Protein AF-A0A0F9IWW5-F1 (afdb_monomer)

Mean predicted aligned error: 14.63 Å

Radius of gyration: 26.75 Å; Cα contacts (8 Å, |Δi|>4): 61; chains: 1; bounding box: 27×23×122 Å

Foldseek 3Di:
DDDDDPDDDDDPPPCPPPPPPPPLVLLVVLLVVQQVVWDWDDDDFFTFTDRDVVSSVVSCVVVVPDPVCSVVSVVSNVVVRVVVCVVDGDGPDDPPPPPPPPDD

Solvent-accessible surface area (backbone atoms only — not comparable to full-atom values): 6721 Å² total; per-residue (Å²): 134,89,87,76,85,81,79,78,84,76,78,85,70,73,75,75,59,75,77,73,70,82,55,69,58,59,34,50,50,54,43,60,66,43,52,82,74,36,45,77,47,78,55,101,81,43,38,37,70,41,71,56,67,68,60,54,54,51,49,38,59,74,69,66,56,55,78,85,51,45,66,60,41,51,53,50,33,52,52,52,43,53,50,51,42,68,76,48,76,38,66,68,78,71,75,76,80,74,77,78,76,76,82,126

Secondary structure (DSSP, 8-state):
-----------------------HHHHHHHHHHHGGGPEEEEETTEEEEE--HHHHHHHHHHTT--TTTHHHHHHHHHHHHHHHHHHS-B---PPP--------

Organism: NCBI:txid412755

pLDDT: mean 72.23, std 14.44, range [44.0, 89.5]

Sequence (104 aa):
MRDEPKNKGRCPIEDDGPVLFSSNQIAVDIFQECRPSAKQVGAEDKTYFYLHPADIEALFRVHAIPLDEQPRLLSKVFLLQDEANRRSPQRPRKPAKSRSRRLR

Structure (mmCIF, N/CA/C/O backbone):
data_AF-A0A0F9IWW5-F1
#
_entry.id   AF-A0A0F9IWW5-F1
#
loop_
_atom_site.group_PDB
_atom_site.id
_atom_site.type_symbol
_atom_site.label_atom_id
_atom_site.label_alt_id
_atom_site.label_comp_id
_atom_site.label_asym_id
_atom_site.label_entity_id
_atom_site.label_seq_id
_atom_site.pdbx_PDB_ins_code
_atom_site.Cartn_x
_atom_site.Cartn_y
_atom_site.Cartn_z
_atom_site.occupancy
_atom_site.B_iso_or_equiv
_atom_site.auth_seq_id
_atom_site.auth_comp_id
_atom_site.auth_asym_id
_atom_site.auth_atom_id
_atom_site.pdbx_PDB_model_num
ATOM 1 N N . MET A 1 1 ? -10.184 2.657 71.968 1.00 44.00 1 MET A N 1
ATOM 2 C CA . MET A 1 1 ? -10.979 2.123 70.841 1.00 44.00 1 MET A CA 1
ATOM 3 C C . MET A 1 1 ? -10.021 1.939 69.672 1.00 44.00 1 MET A C 1
ATOM 5 O O . MET A 1 1 ? -9.103 2.740 69.563 1.00 44.00 1 MET A O 1
ATOM 9 N N . ARG A 1 2 ? -10.109 0.830 68.926 1.00 51.16 2 ARG A N 1
ATOM 10 C CA . ARG A 1 2 ? -9.180 0.518 67.825 1.00 51.16 2 ARG A CA 1
ATOM 11 C C . ARG A 1 2 ? -9.722 1.141 66.541 1.00 51.16 2 ARG A C 1
ATOM 13 O O . ARG A 1 2 ? -10.743 0.673 66.050 1.00 51.16 2 ARG A O 1
ATOM 20 N N . ASP A 1 3 ? -9.036 2.148 66.020 1.00 51.78 3 ASP A N 1
ATOM 21 C CA . ASP A 1 3 ? -9.290 2.669 64.679 1.00 51.78 3 ASP A CA 1
ATOM 22 C C . ASP A 1 3 ? -8.417 1.896 63.684 1.00 51.78 3 ASP A C 1
ATOM 24 O O . ASP A 1 3 ? -7.219 2.140 63.549 1.00 51.78 3 ASP A O 1
ATOM 28 N N . GLU A 1 4 ? -9.009 0.905 63.017 1.00 59.84 4 GLU A N 1
ATOM 29 C CA . GLU A 1 4 ? -8.421 0.299 61.822 1.00 59.84 4 GLU A CA 1
ATOM 30 C C . GLU A 1 4 ? -8.770 1.164 60.600 1.00 59.84 4 GLU A C 1
ATOM 32 O O . GLU A 1 4 ? -9.958 1.382 60.332 1.00 59.84 4 GLU A O 1
ATOM 37 N N . PRO A 1 5 ? -7.794 1.627 59.800 1.00 59.84 5 PRO A N 1
ATOM 38 C CA . PRO A 1 5 ? -8.104 2.230 58.514 1.00 59.84 5 PRO A CA 1
ATOM 39 C C . PRO A 1 5 ? -8.587 1.143 57.541 1.00 59.84 5 PRO A C 1
ATOM 41 O O . PRO A 1 5 ? -7.826 0.287 57.079 1.00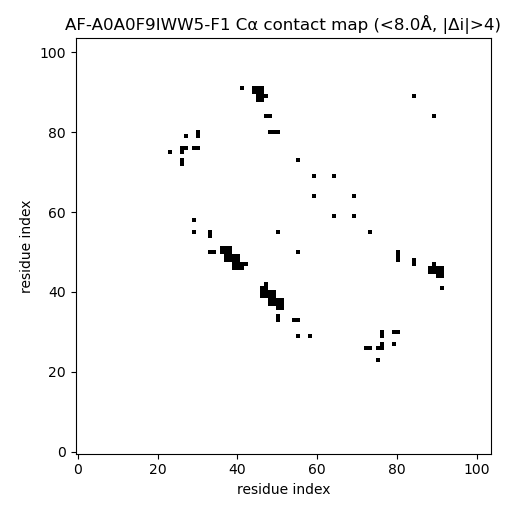 59.84 5 PRO A O 1
ATOM 44 N N . LYS A 1 6 ? -9.891 1.182 57.247 1.00 57.44 6 LYS A N 1
ATOM 45 C CA . LYS A 1 6 ? -10.562 0.373 56.223 1.00 57.44 6 LYS A CA 1
ATOM 46 C C . LYS A 1 6 ? -10.088 0.778 54.822 1.00 57.44 6 LYS A C 1
ATOM 48 O O . LYS A 1 6 ? -10.008 1.956 54.501 1.00 57.44 6 LYS A O 1
ATOM 53 N N . ASN A 1 7 ? -9.880 -0.238 53.988 1.00 55.38 7 ASN A N 1
ATOM 54 C CA . ASN A 1 7 ? -9.575 -0.185 52.555 1.00 55.38 7 ASN A CA 1
ATOM 55 C C . ASN A 1 7 ? -8.198 0.351 52.150 1.00 55.38 7 ASN A C 1
ATOM 57 O O . ASN A 1 7 ? -8.016 1.433 51.598 1.00 55.38 7 ASN A O 1
ATOM 61 N N . LYS A 1 8 ? -7.239 -0.565 52.309 1.00 51.44 8 LYS A N 1
ATOM 62 C CA . LYS A 1 8 ? -6.104 -0.752 51.409 1.00 51.44 8 LYS A CA 1
ATOM 63 C C . LYS A 1 8 ? -6.575 -0.774 49.951 1.00 51.44 8 LYS A C 1
ATOM 65 O O . LYS A 1 8 ? -7.391 -1.612 49.590 1.00 51.44 8 LYS A O 1
ATOM 70 N N . GLY A 1 9 ? -5.969 0.090 49.143 1.00 52.34 9 GLY A N 1
ATOM 71 C CA . GLY A 1 9 ? -5.614 -0.186 47.755 1.00 52.34 9 GLY A CA 1
ATOM 72 C C . GLY A 1 9 ? -6.749 -0.593 46.823 1.00 52.34 9 GLY A C 1
ATOM 73 O O . GLY A 1 9 ? -7.071 -1.768 46.704 1.00 52.34 9 GLY A O 1
ATOM 74 N N . ARG A 1 10 ? -7.227 0.375 46.049 1.00 52.25 10 ARG A N 1
ATOM 75 C CA . ARG A 1 10 ? -7.434 0.226 44.605 1.00 52.25 10 ARG A CA 1
ATOM 76 C C . ARG A 1 10 ? -7.624 1.627 44.047 1.00 52.25 10 ARG A C 1
ATOM 78 O O . ARG A 1 10 ? -8.687 2.220 44.188 1.00 52.25 10 ARG A O 1
ATOM 85 N N . CYS A 1 11 ? -6.566 2.162 43.445 1.00 54.84 11 CYS A N 1
ATOM 86 C CA . CYS A 1 11 ? -6.760 3.140 42.388 1.00 54.84 11 CYS A CA 1
ATOM 87 C C . CYS A 1 11 ? -7.693 2.477 41.361 1.00 54.84 11 CYS A C 1
ATOM 89 O O . CYS A 1 11 ? -7.438 1.314 41.024 1.00 54.84 11 CYS A O 1
ATOM 91 N N . PRO A 1 12 ? -8.757 3.137 40.880 1.00 52.22 12 PRO A N 1
ATOM 92 C CA . PRO A 1 12 ? -9.367 2.725 39.632 1.00 52.22 12 PRO A CA 1
ATOM 93 C C . PRO A 1 12 ? -8.319 3.019 38.559 1.00 52.22 12 PRO A C 1
ATOM 95 O O . PRO A 1 12 ? -8.224 4.124 38.041 1.00 52.22 12 PRO A O 1
ATOM 98 N N . ILE A 1 13 ? -7.433 2.055 38.320 1.00 57.47 13 ILE A N 1
ATOM 99 C CA . ILE A 1 13 ? -6.774 1.971 37.030 1.00 57.47 13 ILE A CA 1
ATOM 100 C C . ILE A 1 13 ? -7.925 1.541 36.137 1.00 57.47 13 ILE A C 1
ATOM 102 O O . ILE A 1 13 ? -8.356 0.389 36.175 1.00 57.47 13 ILE A O 1
ATOM 106 N N . GLU A 1 14 ? -8.529 2.513 35.460 1.00 51.91 14 GLU A N 1
ATOM 107 C CA . GLU A 1 14 ? -9.165 2.211 34.194 1.00 51.91 14 GLU A CA 1
ATOM 108 C C . GLU A 1 14 ? -8.047 1.557 33.392 1.00 51.91 14 GLU A C 1
ATOM 110 O O . GLU A 1 14 ? -7.061 2.205 33.037 1.00 51.91 14 GLU A O 1
ATOM 115 N N . ASP A 1 15 ? -8.109 0.230 33.280 1.00 46.31 15 ASP A N 1
ATOM 116 C CA . ASP A 1 15 ? -7.330 -0.501 32.301 1.00 46.31 15 ASP A CA 1
ATOM 117 C C . ASP A 1 15 ? -7.823 0.024 30.949 1.00 46.31 15 ASP A C 1
ATOM 119 O O . ASP A 1 15 ? -8.662 -0.591 30.287 1.00 46.31 15 ASP A O 1
ATOM 123 N N . ASP A 1 16 ? -7.297 1.178 30.536 1.00 53.78 16 ASP A N 1
ATOM 124 C CA . ASP A 1 16 ? -7.000 1.451 29.145 1.00 53.78 16 ASP A CA 1
ATOM 125 C C . ASP A 1 16 ? -6.057 0.320 28.745 1.00 53.78 16 ASP A C 1
ATOM 127 O O . ASP A 1 16 ? -4.827 0.4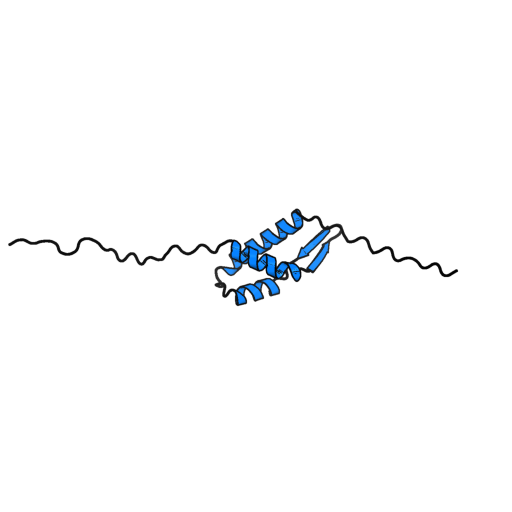28 28.809 1.00 53.78 16 ASP A O 1
ATOM 131 N N . GLY A 1 17 ? -6.663 -0.838 28.450 1.00 51.19 17 GLY A N 1
ATOM 132 C CA . GLY A 1 17 ? -5.979 -2.005 27.932 1.00 51.19 17 GLY A CA 1
ATOM 133 C C . GLY A 1 17 ? -5.057 -1.520 26.826 1.00 51.19 17 GLY A C 1
ATOM 134 O O . GLY A 1 17 ? -5.405 -0.544 26.153 1.00 51.19 17 GLY A O 1
ATOM 135 N N . PRO A 1 18 ? -3.867 -2.130 26.677 1.00 49.44 18 PRO A N 1
ATOM 136 C CA . PRO A 1 18 ? -2.826 -1.594 25.815 1.00 49.44 18 PRO A CA 1
ATOM 137 C C . PRO A 1 18 ? -3.476 -1.174 24.510 1.00 49.44 18 PRO A C 1
ATOM 139 O O . PRO A 1 18 ? -4.085 -2.030 23.867 1.00 49.44 18 PRO A O 1
ATOM 142 N N . VAL A 1 19 ? -3.424 0.127 24.182 1.00 53.84 19 VAL A N 1
ATOM 143 C CA . VAL A 1 19 ? -3.881 0.637 22.888 1.00 53.84 19 VAL A CA 1
ATOM 144 C C . VAL A 1 19 ? -3.229 -0.293 21.889 1.00 53.84 19 VAL A C 1
ATOM 146 O O . VAL A 1 19 ? -2.000 -0.298 21.780 1.00 53.84 19 VAL A O 1
ATOM 149 N N . LEU A 1 20 ? -4.025 -1.199 21.314 1.00 49.78 20 LEU A N 1
ATOM 150 C CA . LEU A 1 20 ? -3.519 -2.292 20.503 1.00 49.78 20 LEU A CA 1
ATOM 151 C C . LEU A 1 20 ? -2.924 -1.599 19.294 1.00 49.78 20 LEU A C 1
ATOM 153 O O . LEU A 1 20 ? -3.650 -1.219 18.381 1.00 49.78 20 LEU A O 1
ATOM 157 N N . PHE A 1 21 ? -1.621 -1.326 19.352 1.00 47.28 21 PHE A N 1
ATOM 158 C CA . PHE A 1 21 ? -0.915 -0.589 18.323 1.00 47.28 21 PHE A CA 1
ATOM 159 C C . PHE A 1 21 ? -1.299 -1.211 16.987 1.00 47.28 21 PHE A C 1
ATOM 161 O O . PHE A 1 21 ? -1.106 -2.417 16.810 1.00 47.28 21 PHE A O 1
ATOM 168 N N . SER A 1 22 ? -1.882 -0.409 16.087 1.00 55.88 22 SER A N 1
ATOM 169 C CA . SER A 1 22 ? -2.432 -0.900 14.828 1.00 55.88 22 SER A CA 1
ATOM 170 C C . SER A 1 22 ? -1.340 -1.638 14.068 1.00 55.88 22 SER A C 1
ATOM 172 O O . SER A 1 22 ? -0.367 -1.058 13.563 1.00 55.88 22 SER A O 1
ATOM 174 N N . SER A 1 23 ? -1.458 -2.966 14.108 1.00 62.47 23 SER A N 1
ATOM 175 C CA . SER A 1 23 ? -0.476 -3.879 13.555 1.00 62.47 23 SER A CA 1
ATOM 176 C C . SER A 1 23 ? -0.168 -3.445 12.123 1.00 62.47 23 SER A C 1
ATOM 178 O O . SER A 1 23 ? -1.063 -3.104 11.347 1.00 62.47 23 SER A O 1
ATOM 180 N N . ASN A 1 24 ? 1.114 -3.450 11.745 1.00 74.62 24 ASN A N 1
ATOM 181 C CA . ASN A 1 24 ? 1.497 -3.219 10.347 1.00 74.62 24 ASN A CA 1
ATOM 182 C C . ASN A 1 24 ? 0.805 -4.212 9.397 1.00 74.62 24 ASN A C 1
ATOM 184 O O . ASN A 1 24 ? 0.759 -3.957 8.199 1.00 74.62 24 ASN A O 1
ATOM 188 N N . GLN A 1 25 ? 0.245 -5.296 9.944 1.00 81.06 25 GLN A N 1
ATOM 189 C CA . GLN A 1 25 ? -0.560 -6.277 9.245 1.00 81.06 25 GLN A CA 1
ATOM 190 C C . GLN A 1 25 ? -1.708 -5.641 8.464 1.00 81.06 25 GLN A C 1
ATOM 192 O O . GLN A 1 25 ? -1.831 -5.930 7.287 1.00 81.06 25 GLN A O 1
ATOM 197 N N . ILE A 1 26 ? -2.447 -4.686 9.041 1.00 83.69 26 ILE A N 1
ATOM 198 C CA . ILE A 1 26 ? -3.566 -4.036 8.334 1.00 83.69 26 ILE A CA 1
ATOM 199 C C . ILE A 1 26 ? -3.071 -3.323 7.067 1.00 83.69 26 ILE A C 1
ATOM 201 O O . ILE A 1 26 ? -3.667 -3.442 6.002 1.00 83.69 26 ILE A O 1
ATOM 205 N N . ALA A 1 27 ? -1.939 -2.617 7.147 1.00 84.25 27 ALA A N 1
ATOM 206 C CA . ALA A 1 27 ? -1.348 -1.969 5.974 1.00 84.25 27 ALA A CA 1
ATOM 207 C C . ALA A 1 27 ? -0.851 -2.990 4.934 1.00 84.25 27 ALA A C 1
ATOM 209 O O . ALA A 1 27 ? -0.929 -2.733 3.734 1.00 84.25 27 ALA A O 1
ATOM 210 N N . VAL A 1 28 ? -0.342 -4.140 5.386 1.00 84.88 28 VAL A N 1
ATOM 211 C CA . VAL A 1 28 ? 0.082 -5.241 4.512 1.00 84.88 28 VAL A CA 1
ATOM 212 C C . VAL A 1 28 ? -1.118 -5.884 3.819 1.00 84.88 28 VAL A C 1
ATOM 214 O O . VAL A 1 28 ? -1.036 -6.138 2.620 1.00 84.88 28 VAL A O 1
ATOM 217 N N . ASP A 1 29 ? -2.217 -6.104 4.532 1.00 86.31 29 ASP A N 1
ATOM 218 C CA . ASP A 1 29 ? -3.437 -6.715 4.003 1.00 86.31 29 ASP A CA 1
ATOM 219 C C . ASP A 1 29 ? -4.061 -5.802 2.938 1.00 86.31 29 ASP A C 1
ATOM 221 O O . ASP A 1 29 ? -4.242 -6.220 1.796 1.00 86.31 29 ASP A O 1
ATOM 225 N N . ILE A 1 30 ? -4.217 -4.509 3.248 1.00 87.25 30 ILE A N 1
ATOM 226 C CA . ILE A 1 30 ? -4.674 -3.482 2.294 1.00 87.25 30 ILE A CA 1
ATOM 227 C C . ILE A 1 30 ? -3.775 -3.444 1.055 1.00 87.25 30 ILE A C 1
ATOM 229 O O . ILE A 1 30 ? -4.251 -3.379 -0.079 1.00 87.25 30 ILE A O 1
ATOM 233 N N . PHE A 1 31 ? -2.455 -3.505 1.247 1.00 85.94 31 PHE A N 1
ATOM 234 C CA . PHE A 1 31 ? -1.514 -3.542 0.134 1.00 85.94 31 PHE A CA 1
ATOM 235 C C . PHE A 1 31 ? -1.702 -4.795 -0.736 1.00 85.94 31 PHE A C 1
ATOM 237 O O . PHE A 1 31 ? -1.679 -4.693 -1.963 1.00 85.94 31 PHE A O 1
ATOM 244 N N . GLN A 1 32 ? -1.887 -5.972 -0.132 1.00 85.31 32 GLN A N 1
ATOM 245 C CA . GLN A 1 32 ? -2.101 -7.226 -0.859 1.00 85.31 32 GLN A CA 1
ATOM 246 C C . GLN A 1 32 ? -3.423 -7.229 -1.635 1.00 85.31 32 GLN A C 1
ATOM 248 O O . GLN A 1 32 ? -3.443 -7.713 -2.768 1.00 85.31 32 GLN A O 1
ATOM 253 N N . GLU A 1 33 ? -4.482 -6.648 -1.072 1.00 85.69 33 GLU A N 1
ATOM 254 C CA . GLU A 1 33 ? -5.798 -6.533 -1.707 1.00 85.69 33 GLU A CA 1
ATOM 255 C C . GLU A 1 33 ? -5.823 -5.522 -2.861 1.00 85.69 33 GLU A C 1
ATOM 257 O O . GLU A 1 33 ? -6.415 -5.802 -3.904 1.00 85.69 33 GLU A O 1
ATOM 262 N N . CYS A 1 34 ? -5.119 -4.389 -2.743 1.00 84.50 34 CYS A N 1
ATOM 263 C CA . CYS A 1 34 ? -4.990 -3.420 -3.841 1.00 84.50 34 CYS A CA 1
ATOM 264 C C . CYS A 1 34 ? -3.992 -3.865 -4.923 1.00 84.50 34 CYS A C 1
ATOM 266 O O . CYS A 1 34 ? -4.040 -3.404 -6.064 1.00 84.50 34 CYS A O 1
ATOM 268 N N . ARG A 1 35 ? -3.047 -4.756 -4.602 1.00 80.38 35 ARG A N 1
ATOM 269 C CA . ARG A 1 35 ? -2.021 -5.224 -5.547 1.00 80.38 35 ARG A CA 1
ATOM 270 C C . ARG A 1 35 ? -2.573 -5.723 -6.896 1.00 80.38 35 ARG A C 1
ATOM 272 O O . ARG A 1 35 ? -1.970 -5.372 -7.911 1.00 80.38 35 ARG A O 1
ATOM 279 N N . PRO A 1 36 ? -3.652 -6.528 -6.974 1.00 76.62 36 PRO A N 1
ATOM 280 C CA . PRO A 1 36 ? -4.226 -6.953 -8.253 1.00 76.62 36 PRO A CA 1
ATOM 281 C C . PRO A 1 36 ? -4.865 -5.823 -9.076 1.00 76.62 36 PRO A C 1
ATOM 283 O O . PRO A 1 36 ? -4.894 -5.944 -10.300 1.00 76.62 36 PRO A O 1
ATOM 286 N N . SER A 1 37 ? -5.350 -4.736 -8.457 1.00 74.69 37 SER A N 1
ATOM 287 C CA . SER A 1 37 ? -5.899 -3.570 -9.176 1.00 74.69 37 SER A CA 1
ATOM 288 C C . SER A 1 37 ? -4.828 -2.553 -9.589 1.00 74.69 37 SER A C 1
ATOM 290 O O . SER A 1 37 ? -5.121 -1.604 -10.323 1.00 74.69 37 SER A O 1
ATOM 292 N N . ALA A 1 38 ? -3.577 -2.757 -9.159 1.00 78.38 38 ALA A N 1
ATOM 293 C CA . ALA A 1 38 ? -2.471 -1.848 -9.419 1.00 78.38 38 ALA A CA 1
ATOM 294 C C . ALA A 1 38 ? -2.268 -1.613 -10.922 1.00 78.38 38 ALA A C 1
ATOM 296 O O . ALA A 1 38 ? -2.082 -2.542 -11.715 1.00 78.38 38 ALA A O 1
ATOM 297 N N . LYS A 1 39 ? -2.236 -0.339 -11.317 1.00 75.88 39 LYS A N 1
ATOM 298 C CA . LYS A 1 39 ? -1.956 0.049 -12.700 1.00 75.88 39 LYS A CA 1
ATOM 299 C C . LYS A 1 39 ? -0.453 0.077 -12.919 1.00 75.88 39 LYS A C 1
ATOM 301 O O . LYS A 1 39 ? 0.301 0.589 -12.094 1.00 75.88 39 LYS A O 1
ATOM 306 N N . GLN A 1 40 ? -0.021 -0.452 -14.057 1.00 76.50 40 GLN A N 1
ATOM 307 C CA . GLN A 1 40 ? 1.360 -0.311 -14.491 1.00 76.50 40 GLN A CA 1
ATOM 308 C C . GLN A 1 40 ? 1.515 1.036 -15.197 1.00 76.50 40 GLN A C 1
ATOM 310 O O . GLN A 1 40 ? 0.894 1.270 -16.234 1.00 76.50 40 GLN A O 1
ATOM 315 N N . VAL A 1 41 ? 2.335 1.918 -14.633 1.00 73.62 41 VAL A N 1
ATOM 316 C CA . VAL A 1 41 ? 2.642 3.226 -15.218 1.00 73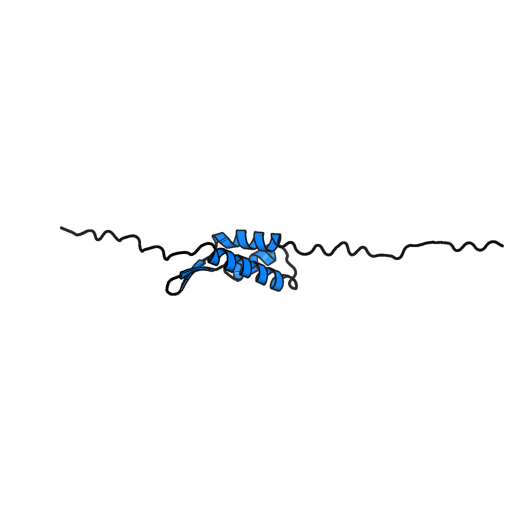.62 41 VAL A CA 1
ATOM 317 C C . VAL A 1 41 ? 4.068 3.180 -15.751 1.00 73.62 41 VAL A C 1
ATOM 319 O O . VAL A 1 41 ? 4.997 2.795 -15.039 1.00 73.62 41 VAL A O 1
ATOM 322 N N . GLY A 1 42 ? 4.234 3.506 -17.032 1.00 68.88 42 GLY A N 1
ATOM 323 C CA . GLY A 1 42 ? 5.545 3.620 -17.664 1.00 68.88 42 GLY A CA 1
ATOM 324 C C . GLY A 1 42 ? 6.073 5.044 -17.549 1.00 68.88 42 GLY A C 1
ATOM 325 O O . GLY A 1 42 ? 5.384 5.976 -17.954 1.00 68.88 42 GLY A O 1
ATOM 326 N N . ALA A 1 43 ? 7.290 5.199 -17.033 1.00 64.00 43 ALA A N 1
ATOM 327 C CA . ALA A 1 43 ? 8.047 6.442 -17.089 1.00 64.00 43 ALA A CA 1
ATOM 328 C C . ALA A 1 43 ? 9.402 6.156 -17.743 1.00 64.00 43 ALA A C 1
ATOM 330 O O . ALA A 1 43 ? 10.219 5.434 -17.168 1.00 64.00 43 ALA A O 1
ATOM 331 N N . GLU A 1 44 ? 9.595 6.714 -18.940 1.00 65.81 44 GLU A N 1
ATOM 332 C CA . GLU A 1 44 ? 10.822 6.681 -19.753 1.00 65.81 44 GLU A CA 1
ATOM 333 C C . GLU A 1 44 ? 11.369 5.260 -19.996 1.00 65.81 44 GLU A C 1
ATOM 335 O O . GLU A 1 44 ? 11.057 4.663 -21.023 1.00 65.81 44 GLU A O 1
ATOM 340 N N . ASP A 1 45 ? 12.090 4.680 -19.032 1.00 65.19 45 ASP A N 1
ATOM 341 C CA . ASP A 1 45 ? 12.733 3.358 -19.116 1.00 65.19 45 ASP A CA 1
ATOM 342 C C . ASP A 1 45 ? 12.286 2.356 -18.036 1.00 65.19 45 ASP A C 1
ATOM 344 O O . ASP A 1 45 ? 12.732 1.201 -18.011 1.00 65.19 45 ASP A O 1
ATOM 348 N N . LYS A 1 46 ? 11.415 2.774 -17.111 1.00 63.34 46 LYS A N 1
ATOM 349 C CA . LYS A 1 46 ? 10.980 1.962 -15.970 1.00 63.34 46 LYS A CA 1
ATOM 350 C C . LYS A 1 46 ? 9.467 1.887 -15.915 1.00 63.34 46 LYS A C 1
ATOM 352 O O . LYS A 1 46 ? 8.754 2.868 -16.111 1.00 63.34 46 LYS A O 1
ATOM 357 N N . THR A 1 47 ? 8.980 0.690 -15.624 1.00 70.00 47 THR A N 1
ATOM 358 C CA . THR A 1 47 ? 7.572 0.483 -15.298 1.00 70.00 47 THR A CA 1
ATOM 359 C C . THR A 1 47 ? 7.433 0.300 -13.795 1.00 70.00 47 THR A C 1
ATOM 361 O O . THR A 1 47 ? 8.249 -0.384 -13.178 1.00 70.00 47 THR A O 1
ATOM 364 N N . TYR A 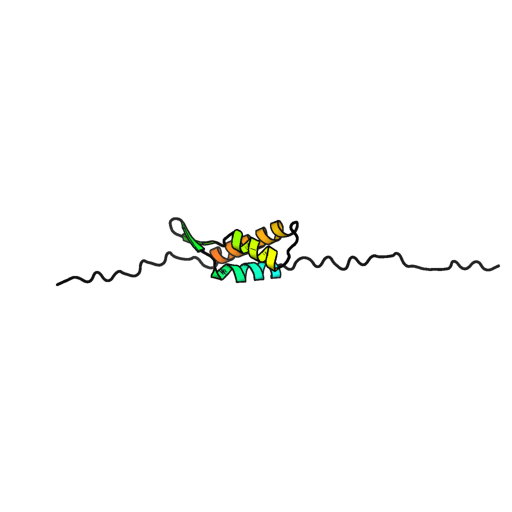1 48 ? 6.430 0.950 -13.214 1.00 78.06 48 TYR A N 1
ATOM 365 C CA . TYR A 1 48 ? 6.139 0.888 -11.787 1.00 78.06 48 TYR A CA 1
ATOM 366 C C . TYR A 1 48 ? 4.699 0.436 -11.579 1.00 78.06 48 TYR A C 1
ATOM 368 O O . TYR A 1 48 ? 3.811 0.777 -12.366 1.00 78.06 48 TYR A O 1
ATOM 376 N N . PHE A 1 49 ? 4.466 -0.303 -10.500 1.00 80.31 49 PHE A N 1
ATOM 377 C CA . PHE A 1 49 ? 3.127 -0.536 -9.990 1.00 80.31 49 PHE A CA 1
ATOM 378 C C . PHE A 1 49 ? 2.672 0.675 -9.186 1.00 80.31 49 PHE A C 1
ATOM 380 O O . PHE A 1 49 ? 3.379 1.134 -8.284 1.00 80.31 49 PHE A O 1
ATOM 387 N N . TYR A 1 50 ? 1.480 1.161 -9.507 1.00 83.00 50 TYR A N 1
ATOM 388 C CA . TYR A 1 50 ? 0.828 2.254 -8.811 1.00 83.00 50 TYR A CA 1
ATOM 389 C C . TYR A 1 50 ? -0.524 1.788 -8.273 1.00 83.00 50 TYR A C 1
ATOM 391 O O . TYR A 1 50 ? -1.372 1.323 -9.042 1.00 83.00 50 TYR A O 1
ATOM 399 N N . LEU A 1 51 ? -0.718 1.910 -6.959 1.00 85.69 51 LEU A N 1
ATOM 400 C CA . LEU A 1 51 ? -2.008 1.689 -6.314 1.00 85.69 51 LEU A CA 1
ATOM 401 C C . LEU A 1 51 ? -2.837 2.966 -6.402 1.00 85.69 51 LEU A C 1
ATOM 403 O O . LEU A 1 51 ? -2.336 4.062 -6.148 1.00 85.69 51 LEU A O 1
ATOM 407 N N . HIS A 1 52 ? -4.109 2.833 -6.770 1.00 84.88 52 HIS A N 1
ATOM 408 C CA . HIS A 1 52 ? -4.984 3.988 -6.878 1.00 84.88 52 HIS A CA 1
ATOM 409 C C . HIS A 1 52 ? -5.418 4.456 -5.476 1.00 84.88 52 HIS A C 1
ATOM 411 O O . HIS A 1 52 ? -5.888 3.629 -4.694 1.00 84.88 52 HIS A O 1
ATOM 417 N N . PRO A 1 53 ? -5.340 5.761 -5.149 1.00 84.62 53 PRO A N 1
ATOM 418 C CA . PRO A 1 53 ? -5.743 6.266 -3.834 1.00 84.62 53 PRO A CA 1
ATOM 419 C C . PRO A 1 53 ? -7.190 5.912 -3.478 1.00 84.62 53 PRO A C 1
ATOM 421 O O . PRO A 1 53 ? -7.466 5.514 -2.354 1.00 84.62 53 PRO A O 1
ATOM 424 N N . ALA A 1 54 ? -8.094 5.965 -4.462 1.00 86.12 54 ALA A N 1
ATOM 425 C CA . ALA A 1 54 ? -9.501 5.616 -4.255 1.00 86.12 54 ALA A CA 1
ATOM 426 C C . ALA A 1 54 ? -9.713 4.150 -3.827 1.00 86.12 54 ALA A C 1
ATOM 428 O O . ALA A 1 54 ? -10.625 3.882 -3.050 1.00 86.12 54 ALA A O 1
ATOM 429 N N . ASP A 1 55 ? -8.874 3.218 -4.296 1.00 85.94 55 ASP A N 1
ATOM 430 C CA . ASP A 1 55 ? -8.966 1.805 -3.899 1.00 85.94 55 ASP A CA 1
ATOM 431 C C . ASP A 1 55 ? -8.541 1.649 -2.431 1.00 85.94 55 ASP A C 1
ATOM 433 O O . ASP A 1 55 ? -9.202 0.970 -1.649 1.00 85.94 55 ASP A O 1
ATOM 437 N N . ILE A 1 56 ? -7.478 2.357 -2.032 1.00 86.94 56 ILE A N 1
ATOM 438 C CA . ILE A 1 56 ? -6.981 2.368 -0.651 1.00 86.94 56 ILE A CA 1
ATOM 439 C C . ILE A 1 56 ? -8.027 2.980 0.292 1.00 86.94 56 ILE A C 1
ATOM 441 O O . ILE A 1 56 ? -8.326 2.415 1.342 1.00 86.94 56 ILE A O 1
ATOM 445 N N . GLU A 1 57 ? -8.629 4.107 -0.094 1.00 87.00 57 GLU A N 1
ATOM 446 C CA . GLU A 1 57 ? -9.693 4.753 0.680 1.00 87.00 57 GLU A CA 1
ATOM 447 C C . GLU A 1 57 ? -10.944 3.876 0.804 1.00 87.00 57 GLU A C 1
ATOM 449 O O . GLU A 1 57 ? -11.581 3.853 1.860 1.00 87.00 57 GLU A O 1
ATOM 454 N N . ALA A 1 58 ? -11.304 3.136 -0.249 1.00 86.44 58 ALA A N 1
ATOM 455 C CA . ALA A 1 58 ? -12.404 2.182 -0.187 1.00 86.44 58 ALA A CA 1
ATOM 456 C C . ALA A 1 58 ? -12.119 1.081 0.847 1.00 86.44 58 ALA A C 1
ATOM 458 O O . ALA A 1 58 ? -12.986 0.786 1.672 1.00 86.44 58 ALA A O 1
ATOM 459 N N . LEU A 1 59 ? -10.896 0.542 0.875 1.00 86.44 59 LEU A N 1
ATOM 460 C CA . LEU A 1 59 ? -10.494 -0.461 1.865 1.00 86.44 59 LEU A CA 1
ATOM 461 C C . LEU A 1 59 ? -10.437 0.099 3.290 1.00 86.44 59 LEU A C 1
ATOM 463 O O . LEU A 1 59 ? -10.850 -0.586 4.224 1.00 86.44 59 LEU A O 1
ATOM 467 N N . PHE A 1 60 ? -10.036 1.358 3.487 1.00 88.56 60 PHE A N 1
ATOM 468 C CA . PHE A 1 60 ? -10.125 1.998 4.807 1.00 88.56 60 PHE A CA 1
ATOM 469 C C . PHE A 1 60 ? -11.556 2.023 5.352 1.00 88.56 60 PHE A C 1
ATOM 471 O O . PHE A 1 60 ? -11.757 1.816 6.549 1.00 88.56 60 PHE A O 1
ATOM 478 N N . ARG A 1 61 ? -12.557 2.223 4.485 1.00 85.81 61 ARG A N 1
ATOM 479 C CA . ARG A 1 61 ? -13.972 2.165 4.883 1.00 85.81 61 ARG A CA 1
ATOM 480 C C . ARG A 1 61 ? -14.414 0.742 5.220 1.00 85.81 61 ARG A C 1
ATOM 482 O O . ARG A 1 61 ? -15.133 0.565 6.196 1.00 85.81 61 ARG A O 1
ATOM 489 N N . VAL A 1 62 ? -13.973 -0.256 4.451 1.00 86.38 62 VAL A N 1
ATOM 490 C CA . VAL A 1 62 ? -14.290 -1.679 4.694 1.00 86.38 62 VAL A CA 1
ATOM 491 C C . VAL A 1 62 ? -13.718 -2.154 6.029 1.00 86.38 62 VAL A C 1
ATOM 493 O O . VAL A 1 62 ? -14.424 -2.787 6.809 1.00 86.38 62 VAL A O 1
ATOM 496 N N . HIS A 1 63 ? -12.471 -1.793 6.330 1.00 81.31 63 HIS A N 1
ATOM 497 C CA . HIS A 1 63 ? -11.816 -2.122 7.597 1.00 81.31 63 HIS A CA 1
ATOM 498 C C . HIS A 1 63 ? -12.222 -1.202 8.761 1.00 81.31 63 HIS A C 1
ATOM 500 O O . HIS A 1 63 ? -11.654 -1.321 9.844 1.00 81.31 63 HIS A O 1
ATOM 506 N N . ALA A 1 64 ? -13.186 -0.294 8.552 1.00 87.25 64 ALA A N 1
ATOM 507 C CA . ALA A 1 64 ? -13.680 0.655 9.550 1.00 87.25 64 ALA A CA 1
ATOM 508 C C . ALA A 1 64 ? -12.555 1.432 10.268 1.00 87.25 64 ALA A C 1
ATOM 510 O O . ALA A 1 64 ? -12.586 1.621 11.484 1.00 87.25 64 ALA A O 1
ATOM 511 N N . ILE A 1 65 ? -11.546 1.874 9.511 1.00 83.69 65 ILE A N 1
ATOM 512 C CA . ILE A 1 65 ? -10.352 2.520 10.066 1.00 83.69 65 ILE A CA 1
ATOM 513 C C . ILE A 1 65 ? -10.667 3.961 10.500 1.00 83.69 65 ILE A C 1
ATOM 515 O O . ILE A 1 65 ? -11.155 4.744 9.672 1.00 83.69 65 ILE A O 1
ATOM 519 N N . PRO A 1 66 ? -10.334 4.350 11.747 1.00 86.81 66 PRO A N 1
ATOM 520 C CA . PRO A 1 66 ? -10.498 5.716 12.239 1.00 86.81 66 PRO A CA 1
ATOM 521 C C . PRO A 1 66 ? -9.784 6.756 11.363 1.00 86.81 66 PRO A C 1
ATOM 523 O O . PRO A 1 66 ? -8.675 6.523 10.878 1.00 86.81 66 PRO A O 1
ATOM 526 N N . LEU A 1 67 ? -10.413 7.917 11.148 1.00 86.56 67 LEU A N 1
ATOM 527 C CA . LEU A 1 67 ? -9.899 8.973 10.257 1.00 86.56 67 LEU A CA 1
ATOM 528 C C . LEU A 1 67 ? -8.528 9.517 10.688 1.00 86.56 67 LEU A C 1
ATOM 530 O O . LEU A 1 67 ? -7.728 9.910 9.845 1.00 86.56 67 LEU A O 1
ATOM 534 N N . ASP A 1 68 ? -8.252 9.525 11.986 1.00 87.31 68 ASP A N 1
ATOM 535 C CA . ASP A 1 68 ? -6.982 9.922 12.591 1.00 87.31 68 ASP A CA 1
ATOM 536 C C . ASP A 1 68 ? -5.842 8.933 12.293 1.00 87.31 68 ASP A C 1
ATOM 538 O O . ASP A 1 68 ? -4.682 9.337 12.178 1.00 87.31 68 ASP A O 1
ATOM 542 N N . GLU A 1 69 ? -6.156 7.652 12.078 1.00 82.69 69 GLU A N 1
ATOM 543 C CA . GLU A 1 69 ? -5.168 6.616 11.755 1.00 82.69 69 GLU A CA 1
ATOM 544 C C . GLU A 1 69 ? -4.904 6.459 10.249 1.00 82.69 69 GLU A C 1
ATOM 546 O O . GLU A 1 69 ? -3.830 5.987 9.846 1.00 82.69 69 GLU A O 1
ATOM 551 N N . GLN A 1 70 ? -5.841 6.887 9.399 1.00 86.69 70 GLN A N 1
ATOM 552 C CA . GLN A 1 70 ? -5.737 6.759 7.940 1.00 86.69 70 GLN A CA 1
ATOM 553 C C . GLN A 1 70 ? -4.455 7.377 7.349 1.00 86.69 70 GLN A C 1
ATOM 555 O O . GLN A 1 70 ? -3.798 6.688 6.565 1.00 86.69 70 GLN A O 1
ATOM 560 N N . PRO A 1 71 ? -4.001 8.592 7.729 1.00 88.44 71 PRO A N 1
ATOM 561 C CA . PRO A 1 71 ? -2.762 9.168 7.193 1.00 88.44 71 PRO A CA 1
ATOM 562 C C . PRO A 1 71 ? -1.527 8.309 7.498 1.00 88.44 71 PRO A C 1
ATOM 564 O O . PRO A 1 71 ? -0.624 8.155 6.665 1.00 88.44 71 PRO A O 1
ATOM 567 N N . ARG A 1 72 ? -1.495 7.705 8.692 1.00 87.19 72 ARG A N 1
ATOM 568 C CA . ARG A 1 72 ? -0.393 6.849 9.137 1.00 87.19 72 ARG A CA 1
ATOM 569 C C . ARG A 1 72 ? -0.365 5.540 8.356 1.00 87.19 72 ARG A C 1
ATOM 571 O O . ARG A 1 72 ? 0.710 5.103 7.945 1.00 87.19 72 ARG A O 1
ATOM 578 N N . LEU A 1 73 ? -1.520 4.912 8.149 1.00 87.00 73 LEU A N 1
ATOM 579 C CA . LEU A 1 73 ? -1.622 3.674 7.375 1.00 87.00 73 LEU A CA 1
ATOM 580 C C . LEU A 1 73 ? -1.366 3.906 5.888 1.00 87.00 73 LEU A C 1
ATOM 582 O O . LEU A 1 73 ? -0.631 3.132 5.281 1.00 87.00 73 LEU A O 1
ATOM 586 N N . LEU A 1 74 ? -1.868 5.007 5.330 1.00 89.06 74 LEU A N 1
ATOM 587 C CA . LEU A 1 74 ? -1.616 5.401 3.946 1.00 89.06 74 LEU A CA 1
ATOM 588 C C . LEU A 1 74 ? -0.112 5.527 3.669 1.00 89.06 74 LEU A C 1
ATOM 590 O O . LEU A 1 74 ? 0.398 4.978 2.694 1.00 89.06 74 LEU A O 1
ATOM 594 N N . SER A 1 75 ? 0.617 6.161 4.591 1.00 88.38 75 SER A N 1
ATOM 595 C CA . SER A 1 75 ? 2.077 6.282 4.514 1.00 88.38 75 SER A CA 1
ATOM 596 C C . SER A 1 75 ? 2.773 4.913 4.492 1.00 88.38 75 SER A C 1
ATOM 598 O O . SER A 1 75 ?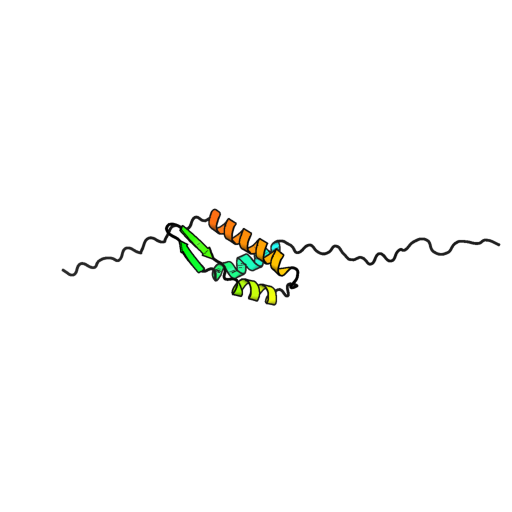 3.697 4.698 3.710 1.00 88.38 75 SER A O 1
ATOM 600 N N . LYS A 1 76 ? 2.311 3.954 5.307 1.00 88.62 76 LYS A N 1
ATOM 601 C CA . LYS A 1 76 ? 2.849 2.581 5.322 1.00 88.62 76 LYS A CA 1
ATOM 602 C C . LYS A 1 76 ? 2.552 1.828 4.021 1.00 88.62 76 LYS A C 1
ATOM 604 O O . LYS A 1 76 ? 3.433 1.141 3.512 1.00 88.62 76 LYS A O 1
ATOM 609 N N . VAL A 1 77 ? 1.346 1.968 3.468 1.00 89.00 77 VAL A N 1
ATOM 610 C CA . VAL A 1 77 ? 0.958 1.331 2.196 1.00 89.00 77 VAL A CA 1
ATOM 611 C C . VAL A 1 77 ? 1.829 1.844 1.044 1.00 89.00 77 VAL A C 1
ATOM 613 O O . VAL A 1 77 ? 2.320 1.044 0.247 1.00 89.00 77 VAL A O 1
ATOM 616 N N . PHE A 1 78 ? 2.103 3.151 0.983 1.00 89.50 78 PHE A N 1
ATOM 617 C CA . PHE A 1 78 ? 2.995 3.707 -0.041 1.00 89.50 78 PHE A CA 1
ATOM 618 C C . PHE A 1 78 ? 4.448 3.255 0.114 1.00 89.50 78 PHE A C 1
ATOM 620 O O . PHE A 1 78 ? 5.098 2.954 -0.886 1.00 89.50 78 PHE A O 1
ATOM 627 N N . LEU A 1 79 ? 4.942 3.104 1.345 1.00 88.88 79 LEU A N 1
ATOM 628 C CA . LEU A 1 79 ? 6.262 2.510 1.577 1.00 88.88 79 LEU A CA 1
ATOM 629 C C . LEU A 1 79 ? 6.343 1.069 1.046 1.00 88.88 79 LEU A C 1
ATOM 631 O O . LEU A 1 79 ? 7.325 0.712 0.396 1.00 88.88 79 LEU A O 1
ATOM 635 N N . LEU A 1 80 ? 5.303 0.254 1.258 1.00 87.62 80 LEU A N 1
ATOM 636 C CA . LEU A 1 80 ? 5.241 -1.116 0.728 1.00 87.62 80 LEU A CA 1
ATOM 637 C C . LEU A 1 80 ? 5.208 -1.139 -0.807 1.00 87.62 80 LEU A C 1
ATOM 639 O O . LEU A 1 80 ? 5.857 -1.986 -1.426 1.00 87.62 80 LEU A O 1
ATOM 643 N N . GLN A 1 81 ? 4.504 -0.191 -1.431 1.00 88.12 81 GLN A N 1
ATOM 644 C CA . GLN A 1 81 ? 4.506 -0.018 -2.885 1.00 88.12 81 GLN A CA 1
ATOM 645 C C . GLN A 1 81 ? 5.908 0.306 -3.416 1.00 88.12 81 GLN A C 1
ATOM 647 O O . GLN A 1 81 ? 6.367 -0.324 -4.374 1.00 88.12 81 GLN A O 1
ATOM 652 N N . ASP A 1 82 ? 6.611 1.245 -2.785 1.00 86.50 82 ASP A N 1
ATOM 653 C CA . ASP A 1 82 ? 7.970 1.620 -3.174 1.00 86.50 82 ASP A CA 1
ATOM 654 C C . ASP A 1 82 ? 8.956 0.461 -3.011 1.00 86.50 82 ASP A C 1
ATOM 656 O O . ASP A 1 82 ? 9.769 0.198 -3.905 1.00 86.50 82 ASP A O 1
ATOM 660 N N . GLU A 1 83 ? 8.870 -0.288 -1.911 1.00 86.50 83 GLU A N 1
ATOM 661 C CA . GLU A 1 83 ? 9.689 -1.484 -1.713 1.00 86.50 83 GLU A CA 1
ATOM 662 C C . GLU A 1 83 ? 9.403 -2.568 -2.758 1.00 86.50 83 GLU A C 1
ATOM 664 O O . GLU A 1 83 ? 10.341 -3.166 -3.300 1.00 86.50 83 GLU A O 1
ATOM 669 N N . ALA A 1 84 ? 8.131 -2.806 -3.089 1.00 84.38 84 ALA A N 1
ATOM 670 C CA . ALA A 1 84 ? 7.744 -3.764 -4.120 1.00 84.38 84 ALA A CA 1
ATOM 671 C C . ALA A 1 84 ? 8.310 -3.376 -5.497 1.00 84.38 84 ALA A C 1
ATOM 673 O O . ALA A 1 84 ? 8.852 -4.229 -6.209 1.00 84.38 84 ALA A O 1
ATOM 674 N N . ASN A 1 85 ? 8.255 -2.086 -5.835 1.00 83.88 85 ASN A N 1
ATOM 675 C CA . ASN A 1 85 ? 8.814 -1.531 -7.066 1.00 83.88 85 ASN A CA 1
ATOM 676 C C . ASN A 1 85 ? 10.350 -1.603 -7.109 1.00 83.88 85 ASN A C 1
ATOM 678 O O . ASN A 1 85 ? 10.921 -1.885 -8.162 1.00 83.88 85 ASN A O 1
ATOM 682 N N . ARG A 1 86 ? 11.038 -1.410 -5.975 1.00 81.62 86 ARG A N 1
ATOM 683 C CA . ARG A 1 86 ? 12.502 -1.575 -5.882 1.00 81.62 86 ARG A CA 1
ATOM 684 C C . ARG A 1 86 ? 12.938 -3.026 -6.069 1.00 81.62 86 ARG A C 1
ATOM 686 O O . ARG A 1 86 ? 13.919 -3.279 -6.764 1.00 81.62 86 ARG A O 1
ATOM 693 N N . ARG A 1 87 ? 12.232 -3.977 -5.446 1.00 78.19 87 ARG A N 1
ATOM 694 C CA . ARG A 1 87 ? 12.576 -5.411 -5.509 1.00 78.19 87 ARG A CA 1
ATOM 695 C C . ARG A 1 87 ? 12.281 -6.036 -6.869 1.00 78.19 87 ARG A C 1
ATOM 697 O O . ARG A 1 87 ? 12.974 -6.968 -7.266 1.00 78.19 87 ARG A O 1
ATOM 704 N N . SER A 1 88 ? 11.269 -5.539 -7.576 1.00 66.50 88 SER A N 1
ATOM 705 C CA . SER A 1 88 ? 10.863 -6.051 -8.886 1.00 66.50 88 SER A CA 1
ATOM 706 C C . SER A 1 88 ? 11.101 -4.996 -9.966 1.00 66.50 88 SER A C 1
ATOM 708 O O . SER A 1 88 ? 10.143 -4.333 -10.362 1.00 66.50 88 SER A O 1
ATOM 710 N N . PRO A 1 89 ? 12.336 -4.822 -10.480 1.00 62.59 89 PRO A N 1
ATOM 711 C CA . PRO A 1 89 ? 12.574 -3.926 -11.603 1.00 62.59 89 PRO A CA 1
ATOM 712 C C . PRO A 1 89 ? 11.793 -4.429 -12.818 1.00 62.59 89 PRO A C 1
ATOM 714 O O . PRO A 1 89 ? 12.185 -5.384 -13.495 1.00 62.59 89 PRO A O 1
ATOM 717 N N . GLN A 1 90 ? 10.652 -3.801 -13.084 1.00 62.16 90 GLN A N 1
ATOM 718 C CA . GLN A 1 90 ? 9.826 -4.163 -14.216 1.00 62.16 90 GLN A CA 1
ATOM 719 C C . GLN A 1 90 ? 10.424 -3.536 -15.462 1.00 62.16 90 GLN A C 1
ATOM 721 O O . GLN A 1 90 ? 10.403 -2.317 -15.659 1.00 62.16 90 GLN A O 1
ATOM 726 N N . ARG A 1 91 ? 10.986 -4.395 -16.309 1.00 58.88 91 ARG A N 1
ATOM 727 C CA . ARG A 1 91 ? 11.395 -3.988 -17.646 1.00 58.88 91 ARG A CA 1
ATOM 728 C C . ARG A 1 91 ? 10.137 -3.784 -18.488 1.00 58.88 91 ARG A C 1
ATOM 730 O O . ARG A 1 91 ? 9.225 -4.614 -18.386 1.00 58.88 91 ARG A O 1
ATOM 737 N N . PRO A 1 92 ? 10.095 -2.748 -19.341 1.00 59.12 92 PRO A N 1
ATOM 738 C CA . PRO A 1 92 ? 9.015 -2.595 -20.301 1.00 59.12 92 PRO A CA 1
ATOM 739 C C . PRO A 1 92 ? 8.863 -3.911 -21.064 1.00 59.12 92 PRO A C 1
ATOM 741 O O . PRO A 1 92 ? 9.846 -4.474 -21.566 1.00 59.12 92 PRO A O 1
ATOM 744 N N . ARG A 1 93 ? 7.639 -4.452 -21.093 1.00 58.66 93 ARG A N 1
ATOM 745 C CA . ARG A 1 93 ? 7.342 -5.636 -21.902 1.00 58.66 93 ARG A CA 1
ATOM 746 C C . ARG A 1 93 ? 7.735 -5.276 -23.327 1.00 58.66 93 ARG A C 1
ATOM 748 O O . ARG A 1 93 ? 7.126 -4.388 -23.918 1.00 58.66 93 ARG A O 1
ATOM 755 N N . LYS A 1 94 ? 8.781 -5.925 -23.860 1.00 57.09 94 LYS A N 1
ATOM 756 C CA . LY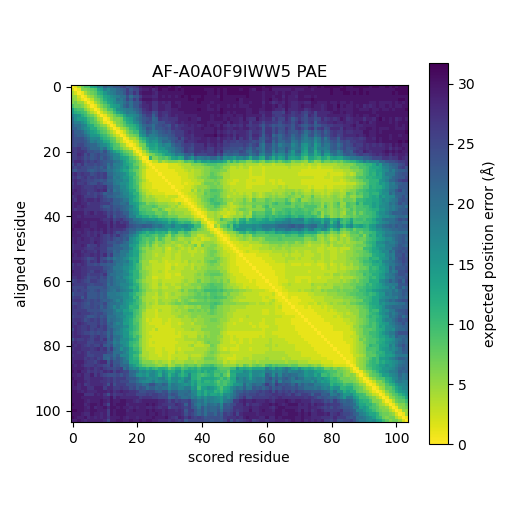S A 1 94 ? 9.156 -5.752 -25.267 1.00 57.09 94 LYS A CA 1
ATOM 757 C C . LYS A 1 94 ? 7.878 -5.947 -26.081 1.00 57.09 94 LYS A C 1
ATOM 759 O O . LYS A 1 94 ? 7.185 -6.936 -25.816 1.00 57.09 94 LYS A O 1
ATOM 764 N N . PRO A 1 95 ? 7.545 -5.037 -27.014 1.00 57.84 95 PRO A N 1
ATOM 765 C CA . PRO A 1 95 ? 6.371 -5.223 -27.845 1.00 57.84 95 PRO A CA 1
ATOM 766 C C . PRO A 1 95 ? 6.472 -6.620 -28.447 1.00 57.84 95 PRO A C 1
ATOM 768 O O . PRO A 1 95 ? 7.531 -7.005 -28.958 1.00 57.84 95 PRO A O 1
ATOM 771 N N . ALA A 1 96 ? 5.412 -7.415 -28.279 1.00 55.72 96 ALA A N 1
ATOM 772 C CA . ALA A 1 96 ?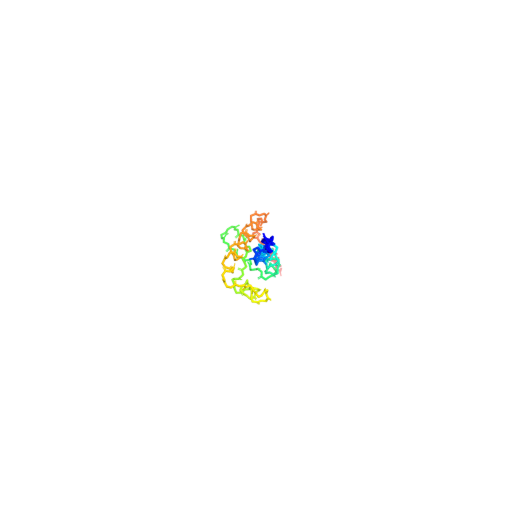 5.334 -8.732 -28.886 1.00 55.72 96 ALA A CA 1
ATOM 773 C C . ALA A 1 96 ? 5.689 -8.536 -30.358 1.00 55.72 96 ALA A C 1
ATOM 775 O O . ALA A 1 96 ? 5.025 -7.740 -31.018 1.00 55.72 96 ALA A O 1
ATOM 776 N N . LYS A 1 97 ? 6.782 -9.161 -30.831 1.00 56.28 97 LYS A N 1
ATOM 777 C CA . LYS A 1 97 ? 7.235 -9.052 -32.223 1.00 56.28 97 LYS A CA 1
ATOM 778 C C . LYS A 1 97 ? 6.011 -9.259 -33.106 1.00 56.28 97 LYS A C 1
ATOM 780 O O . LYS A 1 97 ? 5.545 -10.389 -33.250 1.00 56.28 97 LYS A O 1
ATOM 785 N N . SER A 1 98 ? 5.481 -8.176 -33.663 1.00 54.44 98 SER A N 1
ATOM 786 C CA . SER A 1 98 ? 4.436 -8.236 -34.661 1.00 54.44 98 SER A CA 1
ATOM 787 C C . SER A 1 98 ? 5.083 -8.954 -35.831 1.00 54.44 98 SER A C 1
ATOM 789 O O . SER A 1 98 ? 5.970 -8.423 -36.498 1.00 54.44 98 SER A O 1
ATOM 791 N N . ARG A 1 99 ? 4.738 -10.236 -36.005 1.00 55.19 99 ARG A N 1
ATOM 792 C CA . ARG A 1 99 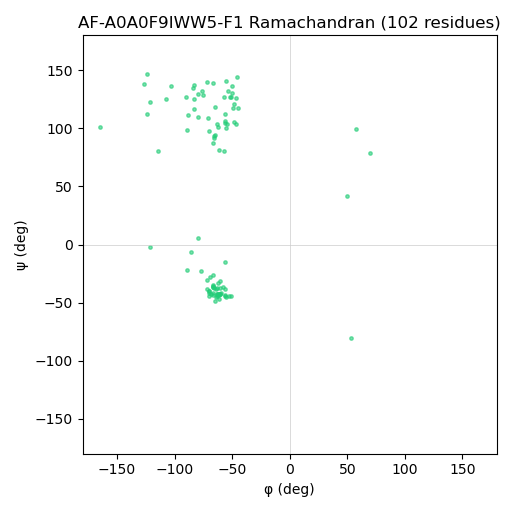? 5.116 -11.009 -37.185 1.00 55.19 99 ARG A CA 1
ATOM 793 C C . ARG A 1 99 ? 4.611 -10.206 -38.375 1.00 55.19 99 ARG A C 1
ATOM 795 O O . ARG A 1 99 ? 3.422 -10.231 -38.677 1.00 55.19 99 ARG A O 1
ATOM 802 N N . SER A 1 100 ? 5.506 -9.463 -39.015 1.00 57.84 100 SER A N 1
ATOM 803 C CA . SER A 1 100 ? 5.248 -8.798 -40.281 1.00 57.84 100 SER A CA 1
ATOM 804 C C . SER A 1 100 ? 5.018 -9.932 -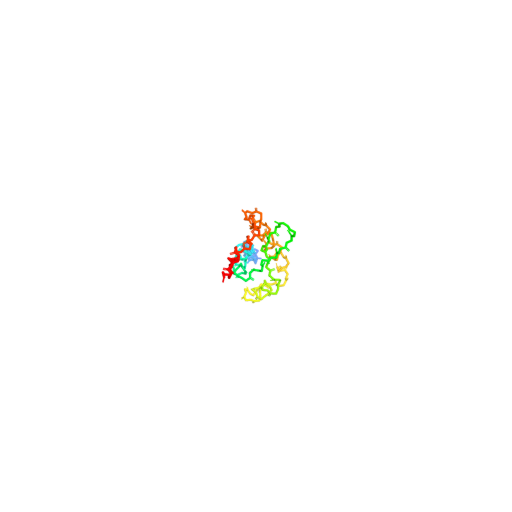41.269 1.00 57.84 100 SER A C 1
ATOM 806 O O . SER A 1 100 ? 5.956 -10.570 -41.749 1.00 57.84 100 SER A O 1
ATOM 808 N N . ARG A 1 101 ? 3.748 -10.284 -41.468 1.00 58.72 101 ARG A N 1
ATOM 809 C CA . ARG A 1 101 ? 3.323 -11.265 -42.456 1.00 58.72 101 ARG A CA 1
ATOM 810 C C . ARG A 1 101 ? 3.653 -10.641 -43.808 1.00 58.72 101 ARG A C 1
ATOM 812 O O . ARG A 1 101 ? 2.870 -9.856 -44.325 1.00 58.72 101 ARG A O 1
ATOM 819 N N . ARG A 1 102 ? 4.856 -10.914 -44.330 1.00 60.97 102 ARG A N 1
ATOM 820 C CA . ARG A 1 102 ? 5.208 -10.607 -45.720 1.00 60.97 102 ARG A CA 1
ATOM 821 C C . ARG A 1 102 ? 4.173 -11.315 -46.587 1.00 60.97 102 ARG A C 1
ATOM 823 O O . ARG A 1 102 ? 4.173 -12.544 -46.658 1.00 60.97 102 ARG A O 1
ATOM 830 N N . LEU A 1 103 ? 3.264 -10.539 -47.165 1.00 59.53 103 LEU A N 1
ATOM 831 C CA . LEU A 1 103 ? 2.455 -10.974 -48.291 1.00 59.53 103 LEU A CA 1
ATOM 832 C C . LEU A 1 103 ? 3.441 -11.200 -49.442 1.00 59.53 103 LEU A C 1
ATOM 834 O O . LEU A 1 103 ? 4.227 -10.308 -49.761 1.00 59.53 103 LEU A O 1
ATOM 838 N N . ARG A 1 104 ? 3.496 -12.448 -49.911 1.00 60.75 104 ARG A N 1
ATOM 839 C CA . ARG A 1 104 ? 4.190 -12.832 -51.140 1.00 60.75 104 ARG A CA 1
ATOM 840 C C . ARG A 1 104 ? 3.316 -12.478 -52.327 1.00 60.75 104 ARG A C 1
ATOM 842 O O . ARG A 1 104 ? 2.081 -12.592 -52.159 1.00 60.75 104 ARG A O 1
#

Nearest PDB structures (foldseek):
  6nr8-assembly1_4  TM=3.191E-01  e=2.087E+00  Homo sapiens
  7vop-assembly1_O  TM=2.705E-01  e=3.077E+00  Xenopus laevis